Protein AF-A0A1I2APL6-F1 (afdb_monomer_lite)

Radius of gyration: 12.19 Å; chains: 1; bounding box: 26×31×28 Å

pLDDT: mean 81.35, std 10.57, range [39.69, 90.0]

Secondary structure (DSSP, 8-state):
-----HHHHHHHTT--HHHHHHHHTT----HHHHHHHHHHHT--GGGT-----TT--

Structure (mmCIF, N/CA/C/O backbone):
data_AF-A0A1I2APL6-F1
#
_entry.id   AF-A0A1I2APL6-F1
#
loop_
_atom_site.group_PDB
_atom_site.id
_atom_site.type_symbol
_atom_site.label_atom_id
_atom_site.label_alt_id
_atom_site.label_comp_id
_atom_site.label_asym_id
_atom_site.label_entity_id
_atom_site.label_seq_id
_atom_site.pdbx_PDB_ins_code
_atom_site.Cartn_x
_atom_site.Cartn_y
_atom_site.Cartn_z
_atom_site.occupancy
_atom_site.B_iso_or_equiv
_atom_site.auth_seq_id
_atom_site.auth_comp_id
_atom_site.auth_asym_id
_atom_site.auth_atom_id
_atom_site.pdbx_PDB_model_num
ATOM 1 N N . GLU A 1 1 ? -6.589 -16.094 5.545 1.00 39.69 1 GLU A N 1
ATOM 2 C CA . GLU A 1 1 ? -5.442 -15.298 6.030 1.00 39.69 1 GLU A CA 1
ATOM 3 C C . GLU A 1 1 ? -4.328 -15.287 4.992 1.00 39.69 1 GLU A C 1
ATOM 5 O O . GLU A 1 1 ? -3.872 -16.350 4.587 1.00 39.69 1 GLU A O 1
ATOM 10 N N . ARG A 1 2 ? -3.906 -14.112 4.514 1.00 55.50 2 ARG A N 1
ATOM 11 C CA . ARG A 1 2 ? -2.759 -13.994 3.603 1.00 55.50 2 ARG A CA 1
ATOM 12 C C . ARG A 1 2 ? -1.511 -13.713 4.438 1.00 55.50 2 ARG A C 1
ATOM 14 O O . ARG A 1 2 ? -1.242 -12.569 4.780 1.00 55.50 2 ARG A O 1
ATOM 21 N N . ASN A 1 3 ? -0.758 -14.754 4.786 1.00 58.38 3 ASN A N 1
ATOM 22 C CA . ASN A 1 3 ? 0.470 -14.645 5.583 1.00 58.38 3 ASN A CA 1
ATOM 23 C C . ASN A 1 3 ? 1.658 -14.185 4.708 1.00 58.38 3 ASN A C 1
ATOM 25 O O . ASN A 1 3 ? 2.682 -14.855 4.589 1.00 58.38 3 ASN A O 1
ATOM 29 N N . VAL A 1 4 ? 1.488 -13.062 4.004 1.00 67.00 4 VAL A N 1
ATOM 30 C CA . VAL A 1 4 ? 2.519 -12.514 3.118 1.00 67.00 4 VAL A CA 1
ATOM 31 C C . VAL A 1 4 ? 3.450 -11.660 3.965 1.00 67.00 4 VAL A C 1
ATOM 33 O O . VAL A 1 4 ? 3.054 -10.632 4.515 1.00 67.00 4 VAL A O 1
ATOM 36 N N . LYS A 1 5 ? 4.716 -12.069 4.073 1.00 74.56 5 LYS A N 1
ATOM 37 C CA . LYS A 1 5 ? 5.733 -11.238 4.725 1.00 74.56 5 LYS A CA 1
ATOM 38 C C . LYS A 1 5 ? 5.855 -9.921 3.957 1.00 74.56 5 LYS A C 1
ATOM 40 O O . LYS A 1 5 ? 5.961 -9.925 2.733 1.00 74.56 5 LYS A O 1
ATOM 45 N N . ARG A 1 6 ? 5.910 -8.790 4.667 1.00 74.44 6 ARG A N 1
ATOM 46 C CA . ARG A 1 6 ? 6.026 -7.439 4.070 1.00 74.44 6 ARG A CA 1
ATOM 47 C C . ARG A 1 6 ? 7.160 -7.337 3.042 1.00 74.44 6 ARG A C 1
ATOM 49 O O . ARG A 1 6 ? 7.019 -6.680 2.018 1.00 74.44 6 ARG A O 1
ATOM 56 N N . THR A 1 7 ? 8.266 -8.037 3.287 1.00 77.50 7 THR A N 1
ATOM 57 C CA . THR A 1 7 ? 9.421 -8.128 2.383 1.00 77.50 7 THR A CA 1
ATOM 58 C C . THR A 1 7 ? 9.095 -8.831 1.065 1.00 77.50 7 THR A C 1
ATOM 60 O O . THR A 1 7 ? 9.587 -8.440 0.010 1.00 77.50 7 THR A O 1
ATOM 63 N N . GLU A 1 8 ? 8.256 -9.8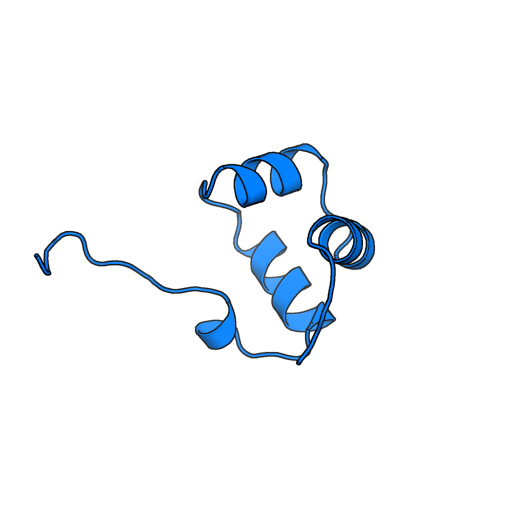63 1.113 1.00 81.81 8 GLU A N 1
ATOM 64 C CA . GLU A 1 8 ? 7.802 -10.595 -0.066 1.00 81.81 8 GLU A CA 1
ATOM 65 C C . GLU A 1 8 ? 6.802 -9.763 -0.870 1.00 81.81 8 GLU A C 1
ATOM 67 O O . GLU A 1 8 ? 6.926 -9.678 -2.089 1.00 81.81 8 GLU A O 1
ATOM 72 N N . LEU A 1 9 ? 5.889 -9.063 -0.188 1.00 81.50 9 LEU A N 1
ATOM 73 C CA . LEU A 1 9 ? 4.976 -8.110 -0.821 1.00 81.50 9 LEU A CA 1
ATOM 74 C C . LEU A 1 9 ? 5.749 -6.997 -1.538 1.00 81.50 9 LEU A C 1
ATOM 76 O O . LEU A 1 9 ? 5.463 -6.688 -2.689 1.00 81.50 9 LEU A O 1
ATOM 80 N N . ALA A 1 10 ? 6.781 -6.442 -0.900 1.00 81.69 10 ALA A N 1
ATOM 81 C CA . ALA A 1 10 ? 7.628 -5.419 -1.504 1.00 81.69 10 ALA A CA 1
ATOM 82 C C . ALA A 1 10 ? 8.349 -5.921 -2.762 1.00 81.69 10 ALA A C 1
ATOM 84 O O . ALA A 1 10 ? 8.455 -5.193 -3.751 1.00 81.69 10 ALA A O 1
ATOM 85 N N . ARG A 1 11 ? 8.808 -7.180 -2.740 1.00 82.44 11 ARG A N 1
ATOM 86 C CA . ARG A 1 11 ? 9.441 -7.828 -3.892 1.00 82.44 11 ARG A CA 1
ATOM 87 C C . ARG A 1 11 ? 8.439 -8.056 -5.027 1.00 82.44 11 ARG A C 1
ATOM 89 O O . ARG A 1 11 ? 8.755 -7.736 -6.170 1.00 82.44 11 ARG A O 1
ATOM 96 N N . LYS A 1 12 ? 7.243 -8.556 -4.710 1.00 83.44 12 LYS A N 1
ATOM 97 C CA . LYS A 1 12 ? 6.145 -8.785 -5.662 1.00 83.44 12 LYS A CA 1
ATOM 98 C C . LYS A 1 12 ? 5.667 -7.481 -6.312 1.00 83.44 12 LYS A C 1
ATOM 100 O O . LYS A 1 12 ? 5.677 -7.351 -7.530 1.00 83.44 12 LYS A O 1
ATOM 105 N N . CYS A 1 13 ? 5.458 -6.446 -5.502 1.00 84.44 13 CYS A N 1
ATOM 106 C CA . CYS A 1 13 ? 5.073 -5.105 -5.945 1.00 84.44 13 CYS A CA 1
ATOM 107 C C . CYS A 1 13 ? 6.213 -4.306 -6.615 1.00 84.44 13 CYS A C 1
ATOM 109 O O . CYS A 1 13 ? 6.028 -3.126 -6.923 1.00 84.44 13 CYS A O 1
ATOM 111 N N . LYS A 1 14 ? 7.410 -4.889 -6.811 1.00 83.31 14 LYS A N 1
ATOM 112 C CA . LYS A 1 14 ? 8.608 -4.212 -7.351 1.00 83.31 14 LYS A CA 1
ATOM 113 C C . LYS A 1 14 ? 8.849 -2.840 -6.703 1.00 83.31 14 LYS A C 1
ATOM 115 O O . LYS A 1 14 ? 9.037 -1.828 -7.386 1.00 83.31 14 LYS A O 1
ATOM 120 N N . MET A 1 15 ? 8.766 -2.791 -5.377 1.00 84.38 15 MET A N 1
ATOM 121 C CA . MET A 1 15 ? 9.003 -1.573 -4.611 1.00 84.38 15 MET A CA 1
ATOM 122 C C . MET A 1 15 ? 10.497 -1.314 -4.462 1.00 84.38 15 MET A C 1
ATOM 124 O O . MET A 1 15 ? 11.286 -2.238 -4.280 1.00 84.38 15 MET A O 1
ATOM 128 N N . SER A 1 16 ? 10.887 -0.041 -4.480 1.00 83.81 16 SER A N 1
ATOM 129 C CA . SER A 1 16 ? 12.235 0.350 -4.084 1.00 83.81 16 SER A CA 1
ATOM 130 C C . SER A 1 16 ? 12.436 0.143 -2.580 1.00 83.81 16 SER A C 1
ATOM 132 O O . SER A 1 16 ? 11.501 0.274 -1.782 1.00 83.81 16 SER A O 1
ATOM 134 N N . ASN A 1 17 ? 13.687 -0.080 -2.168 1.00 82.88 17 ASN A N 1
ATOM 135 C CA . ASN A 1 17 ? 14.047 -0.172 -0.749 1.00 82.88 17 ASN A CA 1
ATOM 136 C C . ASN A 1 17 ? 13.627 1.081 0.040 1.00 82.88 17 ASN A C 1
ATOM 138 O O . ASN A 1 17 ? 13.288 0.990 1.218 1.00 82.88 17 ASN A O 1
ATOM 142 N N . THR A 1 18 ? 13.595 2.247 -0.612 1.00 85.19 18 THR A N 1
ATOM 143 C CA . THR A 1 18 ? 13.137 3.509 -0.018 1.00 85.19 18 THR A CA 1
ATOM 144 C C . THR A 1 18 ? 11.645 3.493 0.316 1.00 85.19 18 THR A C 1
ATOM 146 O O . THR A 1 18 ? 11.255 3.936 1.395 1.00 85.19 18 THR A O 1
ATOM 149 N N . THR A 1 19 ? 10.810 2.941 -0.564 1.00 85.06 19 THR A N 1
ATOM 150 C CA . THR A 1 19 ? 9.370 2.774 -0.333 1.00 85.06 19 THR A CA 1
ATOM 151 C C . THR A 1 19 ? 9.103 1.744 0.759 1.00 85.06 19 THR A C 1
ATOM 153 O O . THR A 1 19 ? 8.299 1.999 1.652 1.00 85.06 19 THR A O 1
ATOM 156 N N . LEU A 1 20 ? 9.832 0.624 0.756 1.00 86.25 20 LEU A N 1
ATOM 157 C CA . LEU A 1 20 ? 9.733 -0.379 1.818 1.00 86.25 20 LEU A CA 1
ATOM 158 C C . LEU A 1 20 ? 10.118 0.199 3.189 1.00 86.25 20 LEU A C 1
ATOM 160 O O . LEU A 1 20 ? 9.448 -0.06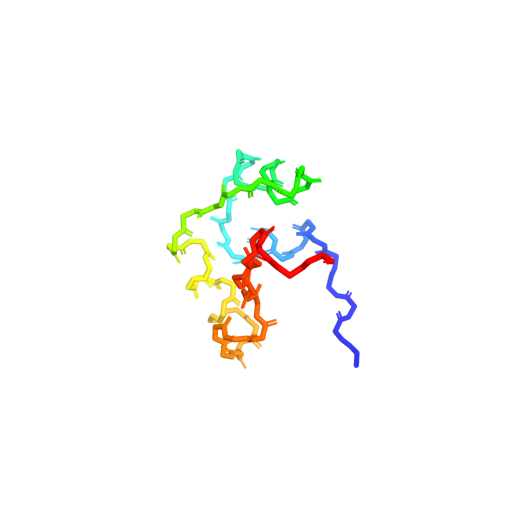0 4.186 1.00 86.25 20 LEU A O 1
ATOM 164 N N . ALA A 1 21 ? 11.161 1.031 3.248 1.00 87.88 21 ALA A N 1
ATOM 165 C CA . ALA A 1 21 ? 11.552 1.715 4.477 1.00 87.88 21 ALA A CA 1
ATOM 166 C C . ALA A 1 21 ? 10.479 2.701 4.973 1.00 87.88 21 ALA A C 1
ATOM 168 O O . ALA A 1 21 ? 10.293 2.830 6.182 1.00 87.88 21 ALA A O 1
ATOM 169 N N . LYS A 1 22 ? 9.764 3.382 4.064 1.00 87.06 22 LYS A N 1
ATOM 170 C CA . LYS A 1 22 ? 8.627 4.248 4.418 1.00 87.06 22 LYS A CA 1
ATOM 171 C C . LYS A 1 22 ? 7.462 3.438 4.983 1.00 87.06 22 LYS A C 1
ATOM 173 O O . LYS A 1 22 ? 6.987 3.786 6.058 1.00 87.06 22 LYS A O 1
ATOM 178 N N . LEU A 1 23 ? 7.094 2.329 4.338 1.00 84.19 23 LEU A N 1
ATOM 179 C CA . LEU A 1 23 ? 6.062 1.410 4.835 1.00 84.19 23 LEU A CA 1
ATOM 180 C C . LEU A 1 23 ? 6.415 0.853 6.221 1.00 84.19 23 LEU A C 1
ATOM 182 O O . LEU A 1 23 ? 5.582 0.857 7.116 1.00 84.19 23 LEU A O 1
ATOM 186 N N . ASN A 1 24 ? 7.670 0.449 6.441 1.00 83.19 24 ASN A N 1
ATOM 187 C CA . ASN A 1 24 ? 8.120 -0.036 7.751 1.00 83.19 24 ASN A CA 1
ATOM 188 C C . ASN A 1 24 ? 8.086 1.034 8.849 1.00 83.19 24 ASN A C 1
ATOM 190 O O . ASN A 1 24 ? 7.975 0.695 10.022 1.00 83.19 24 ASN A O 1
ATOM 194 N N . LYS A 1 25 ? 8.211 2.312 8.482 1.00 86.44 25 LYS A N 1
ATOM 195 C CA . LYS A 1 25 ? 8.166 3.448 9.410 1.00 86.44 25 LYS A CA 1
ATOM 196 C C . LYS A 1 25 ? 6.780 4.104 9.475 1.00 86.44 25 LYS A C 1
ATOM 198 O O . LYS A 1 25 ? 6.701 5.214 9.991 1.00 86.44 25 LYS A O 1
ATOM 203 N N . ASN A 1 26 ? 5.735 3.471 8.925 1.00 79.31 26 ASN A N 1
ATOM 204 C CA . ASN A 1 26 ? 4.381 4.033 8.806 1.00 79.31 26 ASN A CA 1
ATOM 205 C C . ASN A 1 26 ? 4.375 5.464 8.235 1.00 79.31 26 ASN A C 1
ATOM 207 O O . ASN A 1 26 ? 3.644 6.338 8.689 1.00 79.31 26 ASN A O 1
ATOM 211 N N . LYS A 1 27 ? 5.248 5.727 7.256 1.00 85.12 27 LYS A N 1
ATOM 212 C CA . LYS A 1 27 ? 5.328 7.014 6.561 1.00 85.12 27 LYS A CA 1
ATOM 213 C C . LYS A 1 27 ? 4.492 6.991 5.290 1.00 85.12 27 LYS A C 1
ATOM 215 O O . LYS A 1 27 ? 4.320 5.944 4.670 1.00 85.12 27 LYS A O 1
ATOM 220 N N . SER A 1 28 ? 4.086 8.177 4.849 1.00 82.25 28 SER A N 1
ATOM 221 C CA . SER A 1 28 ? 3.369 8.370 3.593 1.00 82.25 28 SER A CA 1
ATOM 222 C C . SER A 1 28 ? 4.132 7.807 2.387 1.00 82.25 28 SER A C 1
ATOM 224 O O . SER A 1 28 ? 5.344 8.001 2.211 1.00 82.25 28 SER A O 1
ATOM 226 N N . VAL A 1 29 ? 3.394 7.102 1.534 1.00 85.88 29 VAL A N 1
ATOM 227 C CA . VAL A 1 29 ? 3.852 6.562 0.249 1.00 85.88 29 VAL A CA 1
ATOM 228 C C . VAL A 1 29 ? 3.080 7.217 -0.892 1.00 85.88 29 VAL A C 1
ATOM 230 O O . VAL A 1 29 ? 2.050 7.848 -0.681 1.00 85.88 29 VAL A O 1
ATOM 233 N N . THR A 1 30 ? 3.592 7.102 -2.115 1.00 88.94 30 THR A N 1
ATOM 234 C CA . THR A 1 30 ? 2.901 7.634 -3.293 1.00 88.94 30 THR A CA 1
ATOM 235 C C . THR A 1 30 ? 1.740 6.730 -3.703 1.00 88.94 30 THR A C 1
ATOM 237 O O . THR A 1 30 ? 1.810 5.513 -3.537 1.00 88.94 30 THR A O 1
ATOM 240 N N . LEU A 1 31 ? 0.702 7.300 -4.323 1.00 88.75 31 LEU A N 1
ATOM 241 C CA . LEU A 1 31 ? -0.451 6.535 -4.824 1.00 88.75 31 LEU A CA 1
ATOM 242 C C . LEU A 1 31 ? -0.054 5.422 -5.806 1.00 88.75 31 LEU A C 1
ATOM 244 O O . LEU A 1 31 ? -0.664 4.362 -5.805 1.00 88.75 31 LEU A O 1
ATOM 248 N N . THR A 1 32 ? 1.021 5.598 -6.580 1.00 89.25 32 THR A N 1
ATOM 249 C CA . THR A 1 32 ? 1.552 4.553 -7.475 1.00 89.25 32 THR A CA 1
ATOM 250 C C . THR A 1 32 ? 1.990 3.294 -6.723 1.00 89.25 32 THR A C 1
ATOM 252 O O . THR A 1 32 ? 1.931 2.195 -7.263 1.00 89.25 32 THR A O 1
ATOM 255 N N . VAL A 1 33 ? 2.469 3.434 -5.485 1.00 88.25 33 VAL A N 1
ATOM 256 C CA . VAL A 1 33 ? 2.836 2.289 -4.640 1.00 88.25 33 VAL A CA 1
ATOM 257 C C . VAL A 1 33 ? 1.578 1.563 -4.182 1.00 88.25 33 VAL A C 1
ATOM 259 O O . VAL A 1 33 ? 1.547 0.337 -4.202 1.00 88.25 33 VAL A O 1
ATOM 262 N N . ILE A 1 34 ? 0.547 2.321 -3.818 1.00 88.25 34 ILE A N 1
ATOM 263 C CA . ILE A 1 34 ? -0.741 1.792 -3.369 1.00 88.25 34 ILE A CA 1
ATOM 264 C C . ILE A 1 34 ? -1.448 1.059 -4.509 1.00 88.25 34 ILE A C 1
ATOM 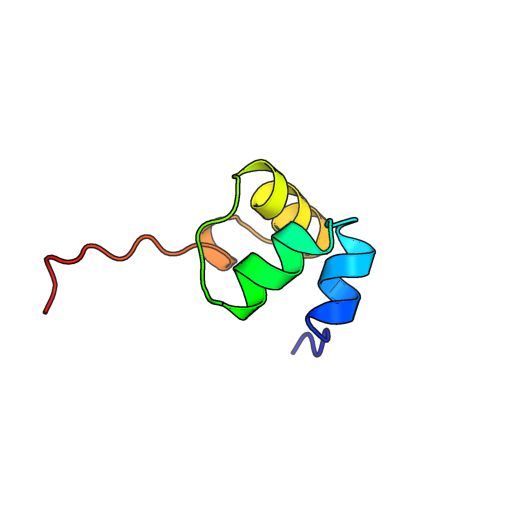266 O O . ILE A 1 34 ? -1.869 -0.073 -4.312 1.00 88.25 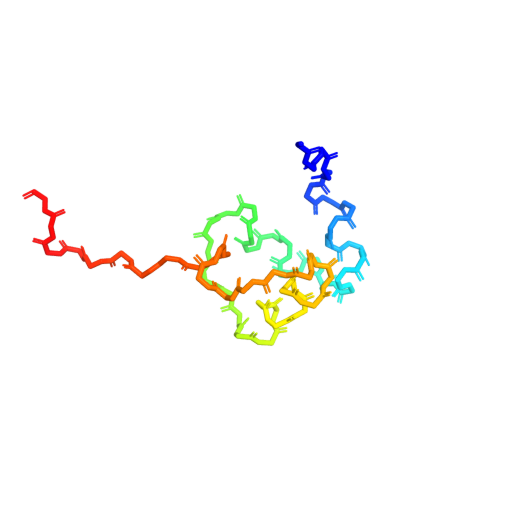34 ILE A O 1
ATOM 270 N N . ASP A 1 35 ? -1.472 1.627 -5.717 1.00 90.00 35 ASP A N 1
ATOM 271 C CA . ASP A 1 35 ? -1.993 0.972 -6.926 1.00 90.00 35 ASP A CA 1
ATOM 272 C C . ASP A 1 35 ? -1.329 -0.392 -7.175 1.00 90.00 35 ASP A C 1
ATOM 274 O O . ASP A 1 35 ? -2.007 -1.385 -7.430 1.00 90.00 35 ASP A O 1
ATOM 278 N N . LYS A 1 36 ? -0.000 -0.478 -7.025 1.00 89.31 36 LYS A N 1
ATOM 279 C CA . LYS A 1 36 ? 0.724 -1.751 -7.157 1.00 89.31 36 LYS A CA 1
ATOM 280 C C . LYS A 1 36 ? 0.344 -2.759 -6.076 1.00 89.31 36 LYS A C 1
ATOM 282 O O . LYS A 1 36 ? 0.192 -3.931 -6.399 1.00 89.31 36 LYS A O 1
ATOM 287 N N . ILE A 1 37 ? 0.190 -2.318 -4.824 1.00 88.00 37 ILE A N 1
ATOM 288 C CA . ILE A 1 37 ? -0.271 -3.187 -3.731 1.00 88.00 37 ILE A CA 1
ATOM 289 C C . ILE A 1 37 ? -1.671 -3.712 -4.039 1.00 88.00 37 ILE A C 1
ATOM 291 O O . ILE A 1 37 ? -1.890 -4.914 -3.945 1.00 88.00 37 ILE A O 1
ATOM 295 N N . CYS A 1 38 ? -2.591 -2.830 -4.437 1.00 89.31 38 CYS A N 1
ATOM 296 C CA . CYS A 1 38 ? -3.977 -3.192 -4.724 1.00 89.31 38 CYS A CA 1
ATOM 297 C C . CYS A 1 38 ? -4.059 -4.212 -5.864 1.00 89.31 38 CYS A C 1
ATOM 299 O O . CYS A 1 38 ? -4.771 -5.201 -5.748 1.00 89.31 38 CYS A O 1
ATOM 301 N N . LYS A 1 39 ? -3.267 -4.025 -6.928 1.00 89.00 39 LYS A N 1
ATOM 302 C CA . LYS A 1 39 ? -3.175 -4.974 -8.050 1.00 89.00 39 LYS A CA 1
ATOM 303 C C . LYS A 1 39 ? -2.569 -6.316 -7.652 1.00 89.00 39 LYS A C 1
ATOM 305 O O . LYS A 1 39 ? -3.055 -7.349 -8.089 1.00 89.00 39 LYS A O 1
ATOM 310 N N . GLU A 1 40 ? -1.518 -6.315 -6.835 1.00 88.25 40 GLU A N 1
ATOM 311 C CA . GLU A 1 40 ? -0.865 -7.552 -6.385 1.00 88.25 40 GLU A CA 1
ATOM 312 C C . GLU A 1 40 ? -1.737 -8.336 -5.396 1.00 88.25 40 GLU A C 1
ATOM 314 O O . GLU A 1 40 ? -1.716 -9.565 -5.363 1.00 88.25 40 GLU A O 1
ATOM 319 N N . LEU A 1 41 ? -2.499 -7.625 -4.565 1.00 86.44 41 LEU A N 1
ATOM 320 C CA . LEU A 1 41 ? -3.410 -8.226 -3.602 1.00 86.44 41 LEU A CA 1
ATOM 321 C C . LEU A 1 41 ? -4.804 -8.486 -4.182 1.00 86.44 41 LEU A C 1
ATOM 323 O O . LEU A 1 41 ? -5.577 -9.181 -3.524 1.00 86.44 41 LEU A O 1
ATOM 327 N N . ASP A 1 42 ? -5.096 -8.021 -5.394 1.00 88.50 42 ASP A N 1
ATOM 328 C CA . ASP A 1 42 ? -6.430 -8.073 -5.998 1.00 88.50 42 ASP A CA 1
ATOM 329 C C . ASP A 1 42 ? -7.499 -7.598 -5.001 1.00 88.50 42 ASP A C 1
ATOM 331 O O . ASP A 1 42 ? -8.434 -8.312 -4.638 1.00 88.50 42 ASP A O 1
ATOM 335 N N . CYS A 1 43 ? -7.258 -6.413 -4.438 1.00 87.81 43 CYS A N 1
ATOM 336 C CA . CYS A 1 43 ? -8.093 -5.803 -3.413 1.00 87.81 43 CYS A CA 1
ATOM 337 C C . CYS A 1 43 ? -8.436 -4.365 -3.786 1.00 87.81 43 CYS A C 1
ATOM 339 O O . CYS A 1 43 ? -7.825 -3.757 -4.673 1.00 87.81 43 CYS A O 1
ATOM 341 N N . LYS A 1 44 ? -9.413 -3.798 -3.086 1.00 89.38 44 LYS A N 1
ATOM 342 C CA . LYS A 1 44 ? -9.774 -2.403 -3.285 1.00 89.38 44 LYS A CA 1
ATOM 343 C C . LYS A 1 44 ? -8.814 -1.501 -2.519 1.00 89.38 44 LYS A C 1
ATOM 345 O O . LYS A 1 44 ? -8.152 -1.913 -1.570 1.00 89.38 44 LYS A O 1
ATOM 350 N N . ILE A 1 45 ? -8.764 -0.235 -2.922 1.00 88.75 45 ILE A N 1
ATOM 351 C CA . ILE A 1 45 ? -7.925 0.770 -2.257 1.00 88.75 45 ILE A CA 1
ATOM 352 C C . ILE A 1 45 ? -8.350 1.023 -0.802 1.00 88.75 45 ILE A C 1
ATOM 354 O O . ILE A 1 45 ? -7.489 1.247 0.044 1.00 88.75 45 ILE A O 1
ATOM 358 N N . GLU A 1 46 ? -9.650 0.911 -0.512 1.00 89.00 46 GLU A N 1
ATOM 359 C CA . GLU A 1 46 ? -10.233 1.021 0.835 1.00 89.00 46 GLU A CA 1
ATOM 360 C C . GLU A 1 46 ? -9.763 -0.088 1.791 1.00 89.00 46 GLU A C 1
ATOM 362 O O . GLU A 1 46 ? -9.732 0.120 2.997 1.00 89.00 46 GLU A O 1
ATOM 367 N N . ASP A 1 47 ? -9.303 -1.229 1.265 1.00 86.75 47 ASP A N 1
ATOM 368 C CA . ASP A 1 47 ? -8.756 -2.324 2.078 1.00 86.75 47 ASP A CA 1
ATOM 369 C C . ASP A 1 47 ? -7.290 -2.079 2.496 1.00 86.75 47 ASP A C 1
ATOM 371 O O . ASP A 1 47 ? -6.738 -2.808 3.322 1.00 86.75 47 ASP A O 1
ATOM 375 N N . VAL A 1 48 ? -6.622 -1.094 1.881 1.00 85.31 48 VAL A N 1
ATOM 376 C CA . VAL A 1 48 ? -5.176 -0.833 2.033 1.00 85.31 48 VAL A CA 1
ATOM 377 C C . VAL A 1 48 ? -4.903 0.535 2.656 1.00 85.31 48 VAL A C 1
ATOM 379 O O . VAL A 1 48 ? -3.854 0.726 3.276 1.00 85.31 48 VAL A O 1
ATOM 382 N N . VAL A 1 49 ? -5.808 1.497 2.463 1.00 85.31 49 VAL A N 1
ATOM 383 C CA . VAL A 1 49 ? -5.622 2.895 2.857 1.00 85.31 49 VAL A CA 1
ATOM 384 C C . VAL A 1 49 ? -6.777 3.370 3.709 1.00 85.31 49 VAL A C 1
ATOM 386 O O . VAL A 1 49 ? -7.931 3.294 3.304 1.00 85.31 49 VAL A O 1
ATOM 389 N N . GLU A 1 50 ? -6.422 3.972 4.835 1.00 84.19 50 GLU A N 1
ATOM 390 C CA . GLU A 1 50 ? -7.335 4.679 5.717 1.00 84.19 50 GLU A CA 1
ATOM 391 C C . GLU A 1 50 ? -6.850 6.124 5.867 1.00 84.19 50 GLU A C 1
ATOM 393 O O . GLU A 1 50 ? -5.654 6.377 6.055 1.00 84.19 50 GLU A O 1
ATOM 398 N N . ILE A 1 51 ? -7.768 7.080 5.733 1.00 83.62 51 ILE A N 1
ATOM 399 C CA . ILE A 1 51 ? -7.491 8.494 5.986 1.00 83.62 51 ILE A CA 1
ATOM 400 C C . ILE A 1 51 ? -7.914 8.766 7.424 1.00 8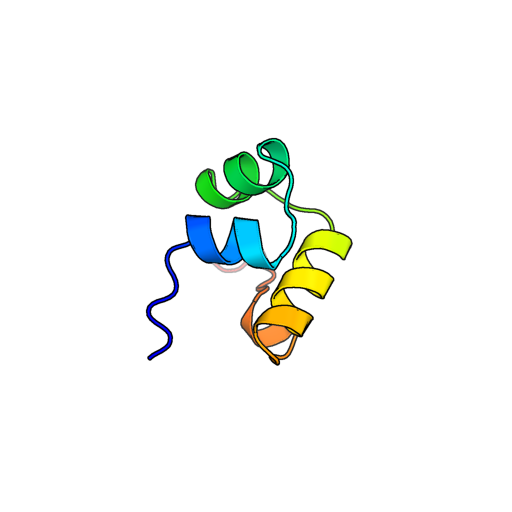3.62 51 ILE A C 1
ATOM 402 O O . ILE A 1 51 ? -9.102 8.765 7.729 1.00 83.62 51 ILE A O 1
ATOM 406 N N . ILE A 1 52 ? -6.934 8.989 8.296 1.00 81.25 52 ILE A N 1
ATOM 407 C CA . ILE A 1 52 ? -7.186 9.349 9.690 1.00 81.25 52 ILE A CA 1
ATOM 408 C C . ILE A 1 52 ? -7.395 10.862 9.743 1.00 81.25 52 ILE A C 1
ATOM 410 O O . ILE A 1 52 ? -6.469 11.624 9.456 1.00 81.25 52 ILE A O 1
ATOM 414 N N . ASN A 1 53 ? -8.600 11.295 10.104 1.00 81.69 53 ASN A N 1
ATOM 415 C CA . ASN A 1 53 ? -8.848 12.688 10.454 1.00 81.69 53 ASN A CA 1
ATOM 416 C C . ASN A 1 53 ? -8.332 12.916 11.880 1.00 81.69 53 ASN A C 1
ATOM 418 O O . ASN A 1 53 ? -8.800 12.273 12.814 1.00 81.69 53 ASN A O 1
ATOM 422 N N . GLU A 1 54 ? -7.382 13.834 12.068 1.00 73.25 54 GLU A N 1
ATOM 423 C CA . GLU A 1 54 ? -6.819 14.154 13.396 1.00 73.25 54 GLU A CA 1
ATOM 424 C C . GLU A 1 54 ? -7.838 14.809 14.360 1.00 73.25 54 GLU A C 1
ATOM 426 O O . GLU A 1 54 ? -7.507 15.082 15.512 1.00 73.25 54 GLU A O 1
ATOM 431 N N . GLU A 1 55 ? -9.073 15.049 13.904 1.00 68.50 55 GLU A N 1
ATOM 432 C CA . GLU A 1 55 ? -10.151 15.702 14.659 1.00 68.50 55 GLU A CA 1
ATOM 433 C C . GLU A 1 55 ? -11.053 14.736 15.449 1.00 68.50 55 GLU A C 1
ATOM 435 O O . GLU A 1 55 ? -11.831 15.196 16.282 1.00 68.50 55 GLU A O 1
ATOM 440 N N . GLU A 1 56 ? -10.937 13.416 15.266 1.00 56.03 56 GLU A N 1
ATOM 441 C CA . GLU A 1 56 ? -11.620 12.439 16.129 1.00 56.03 56 GLU A CA 1
ATOM 442 C C . GLU A 1 56 ? -10.660 11.930 17.211 1.00 56.03 56 GLU A C 1
ATOM 444 O O . GLU A 1 56 ? -9.924 10.957 17.025 1.00 56.03 56 GLU A O 1
ATOM 449 N N . LYS A 1 57 ? -10.655 12.614 18.359 1.00 49.53 57 LYS A N 1
ATOM 450 C CA . LYS A 1 57 ? -10.019 12.146 19.592 1.00 49.53 57 LYS A CA 1
ATOM 451 C C . LYS A 1 57 ? -10.985 12.218 20.763 1.00 49.53 57 LYS A C 1
ATOM 453 O O . LYS A 1 57 ? -11.701 13.237 20.864 1.00 49.53 57 LYS A O 1
#

Foldseek 3Di:
DPPQDLVNLCVQLVHDPVQSVCVVVVHDD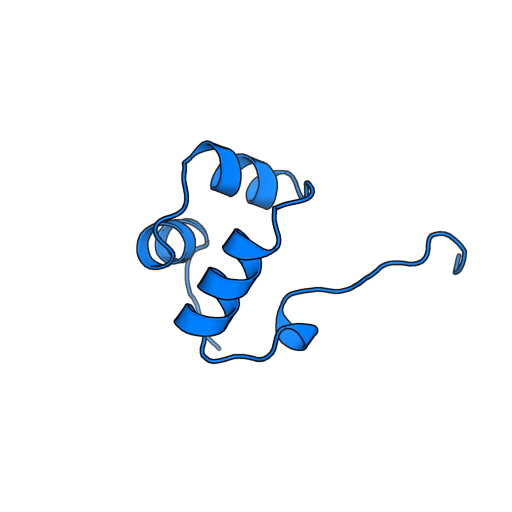DVSSLVSSCVSVVHDSVVVDDDDDPPPD

Sequence (57 aa):
ERNVKRTELARKCKMSNTTLAKLNKNKSVTLTVIDKICKELDCKIEDVVEIINEEEK